Protein AF-A0A0Q4RPZ7-F1 (afdb_monomer)

Mean predicted aligned error: 5.71 Å

Structure (mmCIF, N/CA/C/O backbone):
data_AF-A0A0Q4RPZ7-F1
#
_entry.id   AF-A0A0Q4RPZ7-F1
#
loop_
_atom_site.group_PDB
_atom_site.id
_atom_site.type_symbol
_atom_site.label_atom_id
_atom_site.label_alt_id
_atom_site.label_comp_id
_atom_site.label_asym_id
_atom_site.label_entity_id
_atom_site.label_seq_id
_atom_site.pdbx_PDB_ins_code
_atom_site.Cartn_x
_atom_site.Cartn_y
_atom_site.Cartn_z
_atom_site.occupancy
_atom_site.B_iso_or_equiv
_atom_site.auth_seq_id
_atom_site.auth_comp_id
_atom_site.auth_asym_id
_atom_site.auth_atom_id
_atom_site.pdbx_PDB_model_num
ATOM 1 N N . MET A 1 1 ? -13.281 6.059 5.882 1.00 62.41 1 MET A N 1
ATOM 2 C CA . MET A 1 1 ? -11.818 6.140 5.726 1.00 62.41 1 MET A CA 1
ATOM 3 C C . MET A 1 1 ? -11.520 6.849 4.418 1.00 62.41 1 MET A C 1
ATOM 5 O O . MET A 1 1 ? -12.057 6.443 3.395 1.00 62.41 1 MET A O 1
ATOM 9 N N . ALA A 1 2 ? -10.742 7.922 4.455 1.00 57.88 2 ALA A N 1
ATOM 10 C CA . ALA A 1 2 ? -10.159 8.563 3.281 1.00 57.88 2 ALA A CA 1
ATOM 11 C C . ALA A 1 2 ? -8.634 8.484 3.418 1.00 57.88 2 ALA A C 1
ATOM 13 O O . ALA A 1 2 ? -8.128 8.444 4.533 1.00 57.88 2 ALA A O 1
ATOM 14 N N . MET A 1 3 ? -7.893 8.415 2.316 1.00 65.00 3 MET A N 1
ATOM 15 C CA . MET A 1 3 ? -6.431 8.340 2.366 1.00 65.00 3 MET A CA 1
ATOM 16 C C . MET A 1 3 ? -5.816 9.426 1.510 1.00 65.00 3 MET A C 1
ATOM 18 O O . MET A 1 3 ? -6.291 9.700 0.408 1.00 65.00 3 MET A O 1
ATOM 22 N N . ILE A 1 4 ? -4.763 10.041 2.034 1.00 63.81 4 ILE A N 1
ATOM 23 C CA . ILE A 1 4 ? -4.035 11.112 1.366 1.00 63.81 4 ILE A CA 1
ATOM 24 C C . ILE A 1 4 ? -2.568 10.719 1.337 1.00 63.81 4 ILE A C 1
ATOM 26 O O . ILE A 1 4 ? -1.993 10.350 2.358 1.00 63.81 4 ILE A O 1
ATOM 30 N N . THR A 1 5 ? -1.953 10.813 0.163 1.00 61.41 5 THR A N 1
ATOM 31 C CA . THR A 1 5 ? -0.515 10.602 0.016 1.00 61.41 5 THR A CA 1
ATOM 32 C C . THR A 1 5 ? 0.192 11.928 -0.208 1.00 61.41 5 THR A C 1
ATOM 34 O O . THR A 1 5 ? -0.114 12.637 -1.168 1.00 61.41 5 THR A O 1
ATOM 37 N N . GLY A 1 6 ? 1.157 12.250 0.648 1.00 64.12 6 GLY A N 1
ATOM 38 C CA . GLY A 1 6 ? 2.181 13.256 0.372 1.00 64.12 6 GLY A CA 1
ATOM 39 C C . GLY A 1 6 ? 3.354 12.643 -0.394 1.00 64.12 6 GLY A C 1
ATOM 40 O O . GLY A 1 6 ? 3.402 11.433 -0.603 1.00 64.12 6 GLY A O 1
ATOM 41 N N . SER A 1 7 ? 4.334 13.465 -0.784 1.00 64.69 7 SER A N 1
ATOM 42 C CA . SER A 1 7 ? 5.462 13.069 -1.644 1.00 64.69 7 SER A CA 1
ATOM 43 C C . SER A 1 7 ? 6.146 11.756 -1.229 1.00 64.69 7 SER A C 1
ATOM 45 O O . SER A 1 7 ? 6.567 11.007 -2.105 1.00 64.69 7 SER A O 1
ATOM 47 N N . ASN A 1 8 ? 6.207 11.461 0.077 1.00 71.75 8 ASN A N 1
ATOM 48 C CA . ASN A 1 8 ? 6.748 10.220 0.644 1.00 71.75 8 ASN A CA 1
ATOM 49 C C . ASN A 1 8 ? 5.955 9.719 1.874 1.00 71.75 8 ASN A C 1
ATOM 51 O O . ASN A 1 8 ? 6.492 8.966 2.679 1.00 71.75 8 ASN A O 1
ATOM 55 N N . HIS A 1 9 ? 4.714 10.172 2.083 1.00 71.62 9 HIS A N 1
ATOM 56 C CA . HIS A 1 9 ? 3.948 9.866 3.303 1.00 71.62 9 HIS A CA 1
ATOM 57 C C . HIS A 1 9 ? 2.544 9.380 2.961 1.00 71.62 9 HIS A C 1
ATOM 59 O O . HIS A 1 9 ? 1.941 9.860 2.001 1.00 71.62 9 HIS A O 1
ATOM 65 N N . LEU A 1 10 ? 2.031 8.450 3.763 1.00 75.50 10 LEU A N 1
ATOM 66 C CA . LEU A 1 10 ? 0.640 8.014 3.752 1.00 75.50 10 LEU A CA 1
ATOM 67 C C . LEU A 1 10 ? -0.031 8.542 5.017 1.00 75.50 10 LEU A C 1
ATOM 69 O O . LEU A 1 10 ? 0.431 8.251 6.113 1.00 75.50 10 LEU A O 1
ATOM 73 N N . SER A 1 11 ? -1.125 9.275 4.854 1.00 77.38 11 SER A N 1
ATOM 74 C CA . SER A 1 11 ? -1.979 9.707 5.956 1.00 77.38 11 SER A CA 1
ATOM 75 C C . SER A 1 11 ? -3.359 9.085 5.807 1.00 77.38 11 SER A C 1
ATOM 77 O O . SER A 1 11 ? -3.922 9.031 4.705 1.00 77.38 11 SER A O 1
ATOM 79 N N . VAL A 1 12 ? -3.913 8.637 6.931 1.00 77.88 12 VAL A N 1
ATOM 80 C CA . VAL A 1 12 ? -5.214 7.977 6.993 1.00 77.88 12 VAL A CA 1
ATOM 81 C C . VAL A 1 12 ? -6.179 8.914 7.701 1.00 77.88 12 VAL A C 1
ATOM 83 O O . VAL A 1 12 ? -5.932 9.411 8.794 1.00 77.88 12 VAL A O 1
ATOM 86 N N . LEU A 1 13 ? -7.295 9.193 7.043 1.00 80.19 13 LEU A N 1
ATOM 87 C CA . LEU A 1 13 ? -8.362 10.016 7.578 1.00 80.19 13 LEU A CA 1
ATOM 8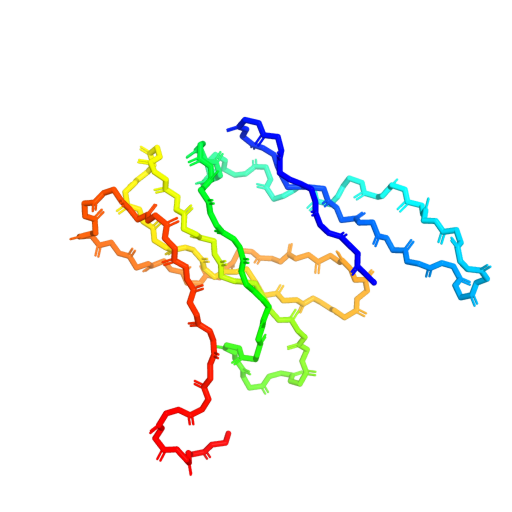8 C C . LEU A 1 13 ? -9.497 9.093 7.999 1.00 80.19 13 LEU A C 1
ATOM 90 O O . LEU A 1 13 ? -10.218 8.525 7.163 1.00 80.19 13 LEU A O 1
ATOM 94 N N . LEU A 1 14 ? -9.655 8.931 9.306 1.00 78.94 14 LEU A N 1
ATOM 95 C CA . LEU A 1 14 ? -10.749 8.158 9.875 1.00 78.94 14 LEU A CA 1
ATOM 96 C C . LEU A 1 14 ? -11.983 9.048 10.002 1.00 78.94 14 LEU A C 1
ATOM 98 O O . LEU A 1 14 ? -11.900 10.207 10.403 1.00 78.94 14 LEU A O 1
ATOM 102 N N . GLY A 1 15 ? -13.126 8.505 9.584 1.00 81.38 15 GLY A N 1
ATOM 103 C CA . GLY A 1 15 ? -14.403 9.198 9.699 1.00 81.38 15 GLY A CA 1
ATOM 104 C C . GLY A 1 15 ? -14.964 9.005 11.100 1.00 81.38 15 GLY A C 1
ATOM 105 O O . GLY A 1 15 ? -14.941 7.887 11.609 1.00 81.38 15 GLY A O 1
ATOM 106 N N . ASP A 1 16 ? -15.503 10.063 11.691 1.00 80.69 16 ASP A N 1
ATOM 107 C CA . ASP A 1 16 ? -16.090 10.033 13.036 1.00 80.69 16 ASP A CA 1
ATOM 108 C C . ASP A 1 16 ? -17.537 9.492 13.066 1.00 80.69 16 ASP A C 1
ATOM 110 O O . ASP A 1 16 ? -18.153 9.380 14.125 1.00 80.69 16 ASP A O 1
ATOM 114 N N . GLY A 1 17 ? -18.097 9.171 11.895 1.00 82.19 17 GLY A N 1
ATOM 115 C CA . GLY A 1 17 ? -19.483 8.727 11.725 1.00 82.19 17 GLY A CA 1
ATOM 116 C C . GLY A 1 17 ? -20.506 9.860 11.568 1.00 82.19 17 GLY A C 1
ATOM 117 O O . GLY A 1 17 ? -21.643 9.581 11.195 1.00 82.19 17 GLY A O 1
ATOM 118 N N . ASN A 1 18 ? -20.110 11.121 11.759 1.00 85.69 18 ASN A N 1
ATOM 119 C CA . ASN A 1 18 ? -20.963 12.307 11.602 1.00 85.69 18 ASN A CA 1
ATOM 120 C C . ASN A 1 18 ? -20.612 13.135 10.355 1.00 85.69 18 ASN A C 1
ATOM 122 O O . ASN A 1 18 ? -21.205 14.186 10.114 1.00 85.69 18 ASN A O 1
ATOM 126 N N . GLY A 1 19 ? -19.677 12.642 9.539 1.00 82.50 19 GLY A N 1
ATOM 127 C CA . GLY A 1 19 ? -19.223 13.298 8.314 1.00 82.50 19 GLY A CA 1
ATOM 128 C C . GLY A 1 19 ? -17.972 14.155 8.499 1.00 82.50 19 GLY A C 1
ATOM 129 O O . GLY A 1 19 ? -17.542 14.786 7.534 1.00 82.50 19 GLY A O 1
ATOM 130 N N . GLU A 1 20 ? -17.368 14.153 9.689 1.00 85.19 20 GLU A N 1
ATOM 131 C CA . GLU A 1 20 ? -16.055 14.745 9.919 1.00 85.19 20 GLU A CA 1
ATOM 132 C C . GLU A 1 20 ? -14.951 13.692 9.761 1.00 85.19 20 GLU A C 1
ATOM 134 O O . GLU A 1 20 ? -15.163 12.485 9.921 1.00 85.19 20 GLU A O 1
ATOM 139 N N . PHE A 1 21 ? -13.749 14.160 9.424 1.00 82.50 21 PHE A N 1
ATOM 140 C CA . PHE A 1 21 ? -12.555 13.331 9.317 1.00 82.50 21 PHE A CA 1
ATOM 141 C C . PHE A 1 21 ? -11.491 13.838 10.284 1.00 82.50 21 PHE A C 1
ATOM 143 O O . PHE A 1 21 ? -11.131 15.015 10.255 1.00 82.50 21 PHE A O 1
ATOM 150 N N . GLN A 1 22 ? -10.961 12.934 11.100 1.00 78.94 22 GLN A N 1
ATOM 151 C CA . GLN A 1 22 ? -9.772 13.179 11.907 1.00 78.94 22 GLN A CA 1
ATOM 152 C C . GLN A 1 22 ? -8.550 12.755 11.092 1.00 78.94 22 GLN A C 1
ATOM 154 O O . GLN A 1 22 ? -8.555 11.692 10.465 1.00 78.94 22 GLN A O 1
ATOM 159 N N . ILE A 1 23 ? -7.518 13.597 11.069 1.00 70.69 23 ILE A N 1
ATOM 160 C CA . ILE A 1 23 ? -6.235 13.229 10.471 1.00 70.69 23 ILE A CA 1
ATOM 161 C C . ILE A 1 23 ? -5.473 12.440 11.523 1.00 70.69 23 ILE A C 1
ATOM 163 O O . ILE A 1 23 ? -5.038 13.012 12.522 1.00 70.69 23 IL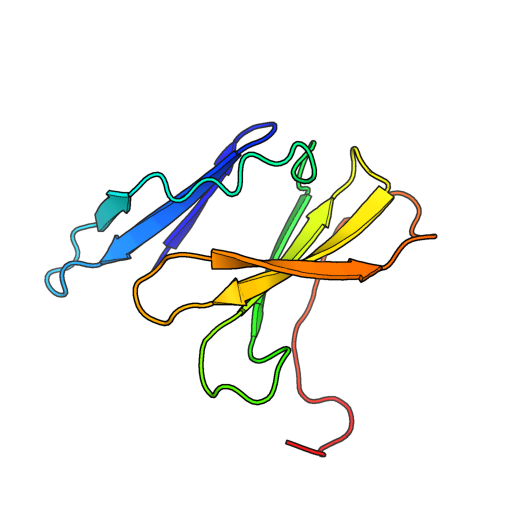E A O 1
ATOM 167 N N . GLU A 1 24 ? -5.291 11.149 11.275 1.00 70.19 24 GLU A N 1
ATOM 168 C CA . GLU A 1 24 ? -4.345 10.342 12.026 1.00 70.19 24 GLU A CA 1
ATOM 169 C C . GLU A 1 24 ? -3.161 10.018 11.112 1.00 70.19 24 GLU A C 1
ATOM 171 O O . GLU A 1 24 ? -3.289 9.407 10.044 1.00 70.19 24 GLU A O 1
ATOM 176 N N . ASP A 1 25 ? -1.988 10.519 11.494 1.00 66.69 25 ASP A N 1
ATOM 177 C CA . ASP A 1 25 ? -0.752 10.228 10.780 1.00 66.69 25 ASP A CA 1
ATOM 178 C C . ASP A 1 25 ? -0.257 8.835 11.176 1.00 66.69 25 ASP A C 1
ATOM 180 O O . ASP A 1 25 ? 0.540 8.669 12.096 1.00 66.69 25 ASP A O 1
ATOM 184 N N . HIS A 1 26 ? -0.777 7.830 10.475 1.00 67.25 26 HIS A N 1
ATOM 185 C CA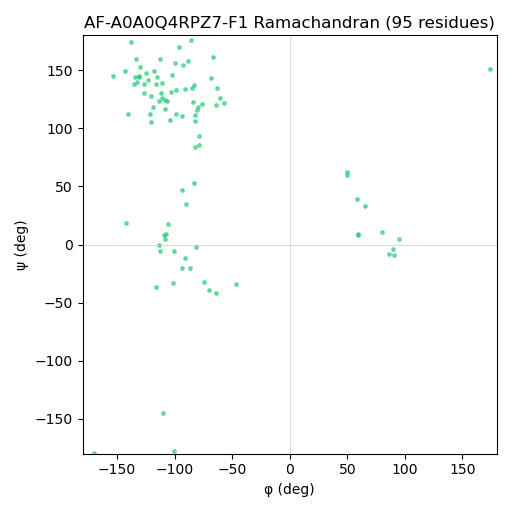 . HIS A 1 26 ? -0.338 6.436 10.561 1.00 67.25 26 HIS A CA 1
ATOM 186 C C . HIS A 1 26 ? 0.707 6.129 9.490 1.00 67.25 26 HIS A C 1
ATOM 188 O O . HIS A 1 26 ? 0.592 5.151 8.745 1.00 67.25 26 HIS A O 1
ATOM 194 N N . SER A 1 27 ? 1.703 7.005 9.357 1.00 62.47 27 SER A N 1
ATOM 195 C CA . SER A 1 27 ? 2.768 6.825 8.380 1.00 62.47 27 SER A CA 1
ATOM 196 C C . SER A 1 27 ? 3.542 5.532 8.645 1.00 62.47 27 SER A C 1
ATOM 198 O O . SER A 1 27 ? 4.081 5.284 9.723 1.00 62.47 27 SER A O 1
ATOM 200 N N . VAL A 1 28 ? 3.632 4.693 7.613 1.00 66.88 28 VAL A N 1
ATOM 201 C CA . VAL A 1 28 ? 4.593 3.588 7.576 1.00 66.88 28 VAL A CA 1
ATOM 202 C C . VAL A 1 28 ? 5.921 4.194 7.114 1.00 66.88 28 VAL A C 1
ATOM 204 O O . VAL A 1 28 ? 6.213 4.258 5.921 1.00 66.88 28 VAL A O 1
ATOM 207 N N . ASP A 1 29 ? 6.670 4.762 8.060 1.00 59.19 29 ASP A N 1
ATOM 208 C CA . ASP A 1 29 ? 7.859 5.592 7.809 1.00 59.19 29 ASP A CA 1
ATOM 209 C C . ASP A 1 29 ? 9.137 4.753 7.595 1.00 59.19 29 ASP A C 1
ATOM 211 O O . ASP A 1 29 ? 10.157 4.911 8.265 1.00 59.19 29 ASP A O 1
ATOM 215 N N . ASP A 1 30 ? 9.083 3.792 6.669 1.00 63.28 30 ASP A N 1
ATOM 216 C CA . ASP A 1 30 ? 10.177 2.844 6.405 1.00 63.28 30 ASP A CA 1
ATOM 217 C C . ASP A 1 30 ? 10.950 3.129 5.101 1.00 63.28 30 ASP A C 1
ATOM 219 O O . ASP A 1 30 ? 11.680 2.274 4.596 1.00 63.28 30 ASP A O 1
ATOM 223 N N . ASN A 1 31 ? 10.822 4.343 4.549 1.00 67.81 31 ASN A N 1
ATOM 224 C CA . ASN A 1 31 ? 11.352 4.748 3.237 1.00 67.81 31 ASN A CA 1
ATOM 225 C C . ASN A 1 31 ? 10.830 3.925 2.043 1.00 67.81 31 ASN A C 1
ATOM 227 O O . ASN A 1 31 ? 11.317 4.108 0.923 1.00 67.81 31 ASN A O 1
ATOM 231 N N . ARG A 1 32 ? 9.840 3.038 2.222 1.00 74.44 32 ARG A N 1
ATOM 232 C CA . ARG A 1 32 ? 9.234 2.324 1.089 1.00 74.44 32 ARG A CA 1
ATOM 233 C C . ARG A 1 32 ? 8.318 3.237 0.298 1.00 74.44 32 ARG A C 1
ATOM 235 O O . ARG A 1 32 ? 8.234 3.077 -0.914 1.00 74.44 32 ARG A O 1
ATOM 242 N N . ILE A 1 33 ? 7.654 4.211 0.923 1.00 78.56 33 ILE A N 1
ATOM 243 C CA . ILE A 1 33 ? 6.753 5.137 0.222 1.00 78.56 33 ILE A CA 1
ATOM 244 C C . ILE A 1 33 ? 7.557 6.276 -0.418 1.00 78.56 33 ILE A C 1
ATOM 246 O O . ILE A 1 33 ? 8.035 7.173 0.266 1.00 78.56 33 ILE A O 1
ATOM 250 N N . SER A 1 34 ? 7.701 6.253 -1.747 1.00 82.25 34 SER A N 1
ATOM 251 C CA . SER A 1 34 ? 8.434 7.272 -2.498 1.00 82.25 34 SER A CA 1
ATOM 252 C C . SER A 1 34 ? 7.736 7.603 -3.811 1.00 82.25 34 SER A C 1
ATOM 254 O O . SER A 1 34 ? 7.679 6.784 -4.725 1.00 82.25 34 SER A O 1
ATOM 256 N N . SER A 1 35 ? 7.206 8.820 -3.939 1.00 84.50 35 SER A N 1
ATOM 257 C CA . SER A 1 35 ? 6.402 9.219 -5.108 1.00 84.50 35 SER A CA 1
ATOM 258 C C . SER A 1 35 ? 5.296 8.193 -5.440 1.00 84.50 35 SER A C 1
ATOM 260 O O . SER A 1 35 ? 5.324 7.578 -6.517 1.00 84.50 35 SER A O 1
ATOM 262 N N . PRO A 1 36 ? 4.356 7.928 -4.509 1.00 86.81 36 PRO A N 1
ATOM 263 C CA . PRO A 1 36 ? 3.223 7.054 -4.789 1.00 86.81 36 PRO A CA 1
ATOM 264 C C . PRO A 1 36 ? 2.345 7.667 -5.891 1.00 86.81 36 PRO A C 1
ATOM 266 O O . PRO A 1 36 ? 2.047 8.857 -5.865 1.00 86.81 36 PRO A O 1
ATOM 269 N N . ASN A 1 37 ? 1.939 6.850 -6.864 1.00 89.19 37 ASN A N 1
ATOM 270 C CA . ASN A 1 37 ? 1.086 7.273 -7.982 1.00 89.19 37 ASN A CA 1
ATOM 271 C C . ASN A 1 37 ? -0.379 6.866 -7.797 1.00 89.19 37 ASN A C 1
ATOM 273 O O . ASN A 1 37 ? -1.276 7.554 -8.274 1.00 89.19 37 ASN A O 1
ATOM 277 N N . SER A 1 38 ? -0.624 5.723 -7.156 1.00 90.25 38 SER A N 1
ATOM 278 C CA . SER A 1 38 ? -1.962 5.152 -7.004 1.00 90.25 38 SER A CA 1
ATOM 279 C C . SER A 1 38 ? -2.022 4.292 -5.752 1.00 90.25 38 SER A C 1
ATOM 281 O O . SER A 1 38 ? -1.054 3.600 -5.431 1.00 90.25 38 SER A O 1
ATOM 283 N N . ILE A 1 39 ? -3.178 4.297 -5.089 1.00 90.31 39 ILE A N 1
ATOM 284 C CA . ILE A 1 39 ? -3.485 3.417 -3.962 1.00 90.31 39 ILE A CA 1
ATOM 285 C C . ILE A 1 39 ? -4.859 2.787 -4.170 1.00 90.31 39 ILE A C 1
ATOM 287 O O . ILE A 1 39 ? -5.784 3.463 -4.619 1.00 90.31 39 ILE A O 1
ATOM 291 N N . VAL A 1 40 ? -4.987 1.505 -3.837 1.00 92.44 40 VAL A N 1
ATOM 292 C CA . VAL A 1 40 ? -6.271 0.795 -3.747 1.00 92.44 40 VAL A CA 1
ATOM 293 C C . VAL A 1 40 ? -6.366 0.049 -2.421 1.00 92.44 40 VAL A C 1
ATOM 295 O O 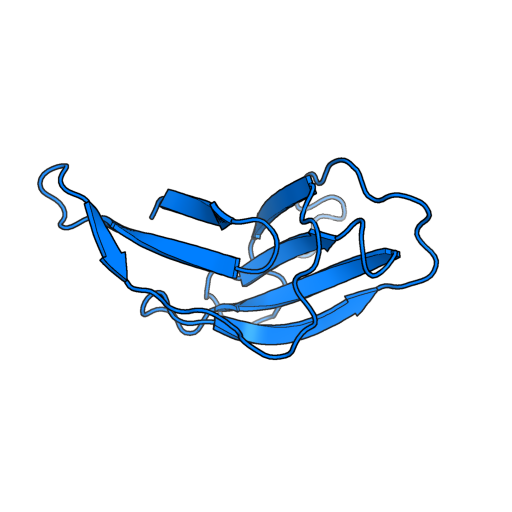. VAL A 1 40 ? -5.346 -0.329 -1.850 1.00 92.44 40 VAL A O 1
ATOM 298 N N . SER A 1 41 ? -7.590 -0.161 -1.945 1.00 92.50 41 SER A N 1
ATOM 299 C CA . SER A 1 41 ? -7.893 -0.985 -0.772 1.00 92.50 41 SER A CA 1
ATOM 300 C C . SER A 1 41 ? -8.436 -2.351 -1.191 1.00 92.50 41 SER A C 1
ATOM 302 O O . SER A 1 41 ? -9.184 -2.429 -2.166 1.00 92.50 41 SER A O 1
ATOM 304 N N . GLY A 1 42 ? -8.127 -3.408 -0.449 1.00 92.12 42 GLY A N 1
ATOM 305 C CA . GLY A 1 42 ? -8.647 -4.755 -0.697 1.00 92.12 42 GLY A CA 1
ATOM 306 C C . GLY A 1 42 ? -8.320 -5.707 0.447 1.00 92.12 42 GLY A C 1
ATOM 307 O O . GLY A 1 42 ? -7.704 -5.291 1.418 1.00 92.12 42 GLY A O 1
ATOM 308 N N . HIS A 1 43 ? -8.730 -6.964 0.326 1.00 93.06 43 HIS A N 1
ATOM 309 C CA . HIS A 1 43 ? -8.220 -8.042 1.170 1.00 93.06 43 HIS A CA 1
ATOM 310 C C . HIS A 1 43 ? -7.062 -8.682 0.411 1.00 93.06 43 HIS A C 1
ATOM 312 O O . HIS A 1 43 ? -7.265 -9.236 -0.669 1.00 93.06 43 HIS A O 1
ATOM 318 N N . PHE A 1 44 ? -5.841 -8.491 0.899 1.00 93.44 44 PHE A N 1
ATOM 319 C CA . PHE A 1 44 ? -4.626 -9.024 0.283 1.00 93.44 44 PHE A CA 1
ATOM 320 C C . PHE A 1 44 ? -3.959 -10.084 1.168 1.00 93.44 44 PHE A C 1
ATOM 322 O O . PHE A 1 44 ? -2.942 -10.654 0.774 1.00 93.44 44 PHE A O 1
ATOM 329 N N . ASN A 1 45 ? -4.547 -10.364 2.332 1.00 93.12 45 ASN A N 1
ATOM 330 C CA . ASN A 1 45 ? -4.257 -11.491 3.200 1.00 93.12 45 ASN A CA 1
ATOM 331 C C . ASN A 1 45 ? -5.568 -12.102 3.760 1.00 93.12 45 ASN A C 1
ATOM 333 O O . ASN A 1 45 ? -6.659 -11.565 3.566 1.00 93.12 45 ASN A O 1
ATOM 337 N N . ASP A 1 46 ? -5.445 -13.216 4.485 1.00 90.56 46 ASP A N 1
ATOM 338 C CA . ASP A 1 46 ? -6.582 -13.978 5.028 1.00 90.56 46 ASP A CA 1
ATOM 339 C C . ASP A 1 46 ? -7.005 -13.512 6.442 1.00 90.56 46 ASP A C 1
ATOM 341 O O . ASP A 1 46 ? -7.338 -14.342 7.294 1.00 90.56 46 ASP A O 1
ATOM 345 N N . ASP A 1 47 ? -6.923 -12.210 6.758 1.00 93.94 47 ASP A N 1
ATOM 346 C CA . ASP A 1 47 ? -7.159 -11.699 8.125 1.00 93.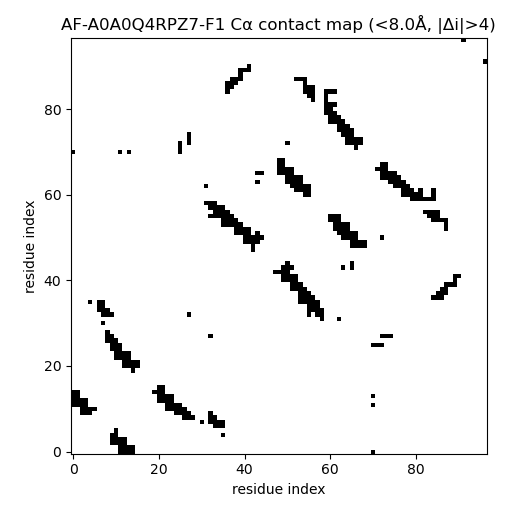94 47 ASP A CA 1
ATOM 347 C C . ASP A 1 47 ? -8.463 -10.899 8.332 1.00 93.94 47 ASP A C 1
ATOM 349 O O . ASP A 1 47 ? -8.688 -10.358 9.421 1.00 93.94 47 ASP A O 1
ATOM 353 N N . ASP A 1 48 ? -9.337 -10.876 7.317 1.00 91.38 48 ASP A N 1
ATOM 354 C CA . ASP A 1 48 ? -10.614 -10.141 7.253 1.00 91.38 48 ASP A CA 1
ATOM 355 C C . ASP A 1 48 ? -10.497 -8.609 7.420 1.00 91.38 48 ASP A C 1
ATOM 357 O O . ASP A 1 48 ? -11.512 -7.905 7.510 1.00 91.38 48 ASP A O 1
ATOM 361 N N . LYS A 1 49 ? -9.285 -8.040 7.431 1.00 94.62 49 LYS A N 1
ATOM 362 C CA . LYS A 1 49 ? -9.074 -6.590 7.510 1.00 94.62 49 LYS A CA 1
ATOM 363 C C . LYS A 1 49 ? -8.778 -6.021 6.132 1.00 94.62 49 LYS A C 1
ATOM 365 O O . LYS A 1 49 ? -8.385 -6.708 5.196 1.00 94.62 49 LYS A O 1
ATOM 370 N N . ILE A 1 50 ? -9.051 -4.726 5.990 1.00 92.12 50 ILE A N 1
ATOM 371 C CA . ILE A 1 50 ? -8.767 -4.007 4.750 1.00 92.12 50 ILE A CA 1
ATOM 372 C C . ILE A 1 50 ? -7.285 -3.651 4.709 1.00 92.12 50 ILE A C 1
ATOM 374 O O . ILE A 1 50 ? -6.811 -2.853 5.517 1.00 92.12 50 ILE A O 1
ATOM 378 N N . ASP A 1 51 ? -6.609 -4.177 3.702 1.00 93.25 51 ASP A N 1
ATOM 379 C CA . ASP A 1 51 ? -5.232 -3.897 3.331 1.00 93.25 51 ASP A CA 1
ATOM 380 C C . ASP A 1 51 ? -5.158 -2.839 2.230 1.00 93.25 51 ASP A C 1
ATOM 382 O O . ASP A 1 51 ? -6.155 -2.485 1.586 1.00 93.25 51 ASP A O 1
ATOM 386 N N . LEU A 1 52 ? -3.945 -2.356 1.964 1.00 91.69 52 LEU A N 1
ATOM 387 C CA . LEU A 1 52 ? -3.671 -1.389 0.906 1.00 91.69 52 LEU A CA 1
ATOM 388 C C . LEU A 1 52 ? -2.627 -1.908 -0.066 1.00 91.69 52 LEU A C 1
ATOM 390 O O . LEU A 1 52 ? -1.611 -2.450 0.350 1.00 91.69 52 LEU A O 1
ATOM 394 N N . ALA A 1 53 ? -2.820 -1.622 -1.351 1.00 92.81 53 ALA A N 1
ATOM 395 C CA . ALA A 1 53 ? -1.788 -1.760 -2.367 1.00 92.81 53 ALA A CA 1
ATOM 396 C C . ALA A 1 53 ? -1.375 -0.379 -2.887 1.00 92.81 53 ALA A C 1
ATOM 398 O O . ALA A 1 53 ? -2.224 0.429 -3.270 1.00 92.81 53 ALA A O 1
ATOM 399 N N . ILE A 1 54 ? -0.068 -0.111 -2.925 1.00 90.81 54 ILE A N 1
ATOM 400 C CA . ILE A 1 54 ? 0.515 1.180 -3.305 1.00 90.81 54 ILE A CA 1
ATOM 401 C C . ILE A 1 54 ? 1.403 1.003 -4.534 1.00 90.81 54 ILE A C 1
ATOM 403 O O . ILE A 1 54 ? 2.429 0.329 -4.470 1.00 90.81 54 ILE A O 1
ATOM 407 N N . ALA A 1 55 ? 1.056 1.671 -5.634 1.00 92.00 55 ALA A N 1
ATOM 408 C CA . ALA A 1 55 ? 1.908 1.806 -6.811 1.00 92.00 55 ALA A CA 1
ATOM 409 C C . ALA A 1 55 ? 2.928 2.915 -6.575 1.00 92.00 55 ALA A C 1
ATOM 411 O O . ALA A 1 55 ? 2.574 4.089 -6.439 1.00 92.00 55 ALA A O 1
ATOM 412 N N . ASN A 1 56 ? 4.201 2.542 -6.541 1.00 89.00 56 ASN A N 1
ATOM 413 C CA . ASN A 1 56 ? 5.256 3.408 -6.058 1.00 89.00 56 ASN A CA 1
ATOM 414 C C . ASN A 1 56 ? 6.303 3.668 -7.143 1.00 89.00 56 ASN A C 1
ATOM 416 O O . ASN A 1 56 ? 7.116 2.803 -7.487 1.00 89.00 56 ASN A O 1
ATOM 420 N N . LYS A 1 57 ? 6.270 4.878 -7.711 1.00 88.25 57 LYS A N 1
ATOM 421 C CA . LYS A 1 57 ? 7.130 5.233 -8.842 1.00 88.25 57 LYS A CA 1
ATOM 422 C C . LYS A 1 57 ? 8.591 5.363 -8.428 1.00 88.25 57 LYS A C 1
ATOM 424 O O . LYS A 1 57 ? 9.462 4.941 -9.188 1.00 88.25 57 LYS A O 1
ATOM 429 N N . GLY A 1 58 ? 8.858 5.928 -7.250 1.00 87.00 58 GLY A N 1
ATOM 430 C CA . GLY A 1 58 ? 10.217 6.176 -6.768 1.00 87.00 58 GLY A CA 1
ATOM 431 C C . GLY A 1 58 ? 11.002 4.884 -6.559 1.00 87.00 58 GLY A C 1
ATOM 432 O O . GLY A 1 58 ? 12.155 4.782 -6.971 1.00 87.00 58 GLY A O 1
ATOM 433 N N . THR A 1 59 ? 10.349 3.864 -6.002 1.00 87.81 59 THR A N 1
ATOM 434 C CA . THR A 1 59 ? 10.966 2.550 -5.744 1.00 87.81 59 THR A CA 1
ATOM 435 C C . THR A 1 59 ? 10.804 1.548 -6.886 1.00 87.81 59 THR A C 1
ATOM 437 O O . THR A 1 59 ? 11.484 0.522 -6.881 1.00 87.81 59 THR A O 1
ATOM 440 N N . LYS A 1 60 ? 9.943 1.833 -7.877 1.00 91.94 60 LYS A N 1
ATOM 441 C CA . LYS A 1 60 ? 9.585 0.912 -8.975 1.00 91.94 60 LYS A CA 1
ATOM 442 C C . LYS A 1 60 ? 8.993 -0.411 -8.468 1.00 91.94 60 LYS A C 1
ATOM 444 O O . LYS A 1 60 ? 9.303 -1.491 -8.980 1.00 91.94 60 LYS A O 1
ATOM 449 N N . LYS A 1 61 ? 8.163 -0.315 -7.429 1.00 92.00 61 LYS A N 1
ATOM 450 C CA . LYS A 1 61 ? 7.521 -1.453 -6.765 1.00 92.00 61 LYS A CA 1
ATOM 451 C C . LYS A 1 61 ? 6.034 -1.198 -6.546 1.00 92.00 61 LYS A C 1
ATOM 453 O O . LYS A 1 61 ? 5.574 -0.054 -6.542 1.00 92.00 61 LYS A O 1
ATOM 458 N N . VAL A 1 62 ? 5.295 -2.281 -6.348 1.00 92.88 62 VAL A N 1
ATOM 459 C CA . VAL A 1 62 ? 3.996 -2.257 -5.674 1.00 92.88 62 VAL A CA 1
ATOM 460 C C . VAL A 1 62 ? 4.195 -2.795 -4.265 1.00 92.88 62 VAL A C 1
ATOM 462 O O . VAL A 1 62 ? 4.828 -3.834 -4.091 1.00 92.88 62 VAL A O 1
ATOM 465 N N . TYR A 1 63 ? 3.682 -2.083 -3.269 1.00 91.44 63 TYR A N 1
ATOM 466 C CA . TYR A 1 63 ? 3.739 -2.493 -1.868 1.00 91.44 63 TYR A CA 1
ATOM 467 C C . TYR A 1 63 ? 2.358 -2.860 -1.363 1.00 91.44 63 TYR A C 1
ATOM 469 O O . TYR A 1 63 ? 1.414 -2.129 -1.651 1.00 91.44 63 TYR A O 1
ATOM 477 N N . ILE A 1 64 ? 2.270 -3.933 -0.582 1.00 92.94 64 ILE A N 1
ATOM 478 C CA . ILE A 1 64 ? 1.095 -4.245 0.224 1.00 92.94 64 ILE A CA 1
ATOM 479 C C . ILE A 1 64 ? 1.355 -3.777 1.654 1.00 92.94 64 ILE A C 1
ATOM 481 O O . ILE A 1 64 ? 2.431 -4.016 2.207 1.00 92.94 64 ILE A O 1
ATOM 485 N N . LEU A 1 65 ? 0.390 -3.078 2.238 1.00 91.25 65 LEU A N 1
ATOM 486 C CA . LEU A 1 65 ? 0.370 -2.733 3.652 1.00 91.25 65 LEU A CA 1
ATOM 487 C C . LEU A 1 65 ? -0.798 -3.462 4.309 1.00 91.25 65 LEU A C 1
ATOM 489 O O . LEU A 1 65 ? -1.936 -3.288 3.871 1.00 91.25 65 LEU A O 1
ATOM 493 N N . TYR A 1 66 ? -0.511 -4.246 5.345 1.00 92.88 66 TYR A N 1
ATOM 494 C CA . TYR A 1 66 ? -1.523 -5.051 6.019 1.00 92.88 66 TYR A CA 1
ATOM 495 C C . TYR A 1 66 ? -2.276 -4.227 7.057 1.00 92.88 66 TYR A C 1
ATOM 497 O O . TYR A 1 66 ? -1.671 -3.649 7.971 1.00 92.88 66 TYR A O 1
ATOM 505 N N . GLY A 1 67 ? -3.594 -4.164 6.916 1.00 92.19 67 GLY A N 1
ATOM 506 C CA . GLY A 1 67 ? -4.466 -3.425 7.815 1.00 92.19 67 GLY A CA 1
ATOM 507 C C . GLY A 1 67 ? -4.523 -4.063 9.194 1.00 92.19 67 GLY A C 1
ATOM 508 O O . GLY A 1 67 ? -4.525 -5.279 9.342 1.00 92.19 67 GLY A O 1
ATOM 509 N N . GLN A 1 68 ? -4.588 -3.245 10.242 1.00 91.94 68 GLN A N 1
ATOM 510 C CA . GLN A 1 68 ? -4.754 -3.755 11.609 1.00 91.94 68 GLN A CA 1
ATOM 511 C C . GLN A 1 68 ? -6.199 -3.653 12.119 1.00 91.94 68 GLN A C 1
ATOM 513 O O . GLN A 1 68 ? -6.528 -4.240 13.149 1.00 91.94 68 GLN A O 1
ATOM 518 N N . GLY A 1 69 ? -7.086 -3.022 11.341 1.00 90.12 69 GLY A N 1
ATOM 519 C CA . GLY A 1 69 ? -8.520 -2.884 11.629 1.00 90.12 69 GLY A CA 1
ATOM 520 C C . GLY A 1 69 ? -8.883 -1.628 12.428 1.00 90.12 69 GLY A C 1
ATOM 521 O O . GLY A 1 69 ? -10.057 -1.293 12.540 1.00 90.12 69 GLY A O 1
ATOM 522 N N . ASP A 1 70 ? -7.887 -0.902 12.927 1.00 86.38 70 ASP A N 1
ATOM 523 C CA . ASP A 1 70 ? -8.022 0.350 13.680 1.00 86.38 70 ASP A CA 1
ATOM 524 C C . ASP A 1 70 ? -7.585 1.587 12.874 1.00 86.38 70 ASP A C 1
ATOM 526 O O . ASP A 1 70 ? -7.498 2.685 13.412 1.00 86.38 70 ASP A O 1
ATOM 530 N N . GLY A 1 71 ? -7.323 1.419 11.574 1.00 83.19 71 GLY A N 1
ATOM 531 C CA . GLY A 1 71 ? -6.786 2.469 10.70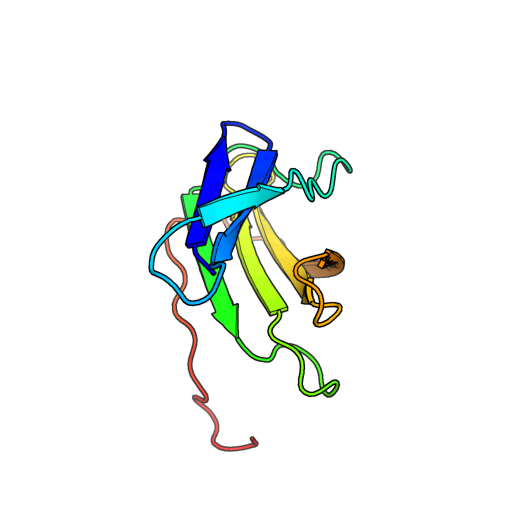6 1.00 83.19 71 GLY A CA 1
ATOM 532 C C . GLY A 1 71 ? -5.259 2.524 10.652 1.00 83.19 71 GLY A C 1
ATOM 533 O O . GLY A 1 71 ? -4.728 3.294 9.853 1.00 83.19 71 GLY A O 1
ATOM 534 N N . THR A 1 72 ? -4.561 1.694 11.435 1.00 86.19 72 THR A N 1
ATOM 535 C CA . THR A 1 72 ? -3.112 1.503 11.322 1.00 86.19 72 THR A CA 1
ATOM 536 C C . THR A 1 72 ? -2.767 0.407 10.312 1.00 86.19 72 THR A C 1
ATOM 538 O O . THR A 1 72 ? -3.576 -0.475 9.996 1.00 86.19 72 THR A O 1
ATOM 541 N N . PHE A 1 73 ? -1.535 0.469 9.802 1.00 87.19 73 PHE A N 1
ATOM 542 C CA . PHE A 1 73 ? -1.017 -0.441 8.787 1.00 87.19 73 PHE A CA 1
ATOM 543 C C . PHE A 1 73 ? 0.381 -0.930 9.151 1.00 87.19 73 PHE A C 1
ATOM 545 O O . PHE A 1 73 ? 1.199 -0.178 9.678 1.00 87.19 73 PHE A O 1
ATOM 552 N N . THR A 1 74 ? 0.671 -2.188 8.831 1.00 89.25 74 THR A N 1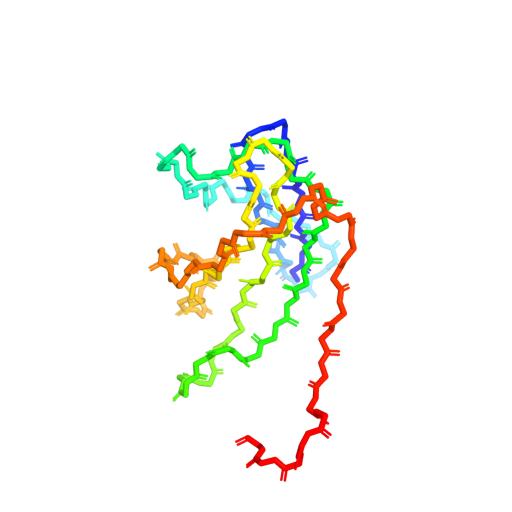
ATOM 553 C CA . THR A 1 74 ? 2.012 -2.762 8.952 1.00 89.25 74 THR A CA 1
ATOM 554 C C . THR A 1 74 ? 2.587 -3.080 7.581 1.00 89.25 74 THR A C 1
ATOM 556 O O . THR A 1 74 ? 1.882 -3.194 6.577 1.00 89.25 74 THR A O 1
ATOM 559 N N . THR A 1 75 ? 3.908 -3.192 7.529 1.00 87.81 75 THR A N 1
ATOM 560 C CA . THR A 1 75 ? 4.631 -3.539 6.315 1.00 87.81 75 THR A CA 1
ATOM 561 C C . THR A 1 75 ? 4.264 -4.953 5.855 1.00 87.81 75 THR A C 1
ATOM 563 O O . THR A 1 75 ? 4.512 -5.918 6.576 1.00 87.81 75 THR A O 1
ATOM 566 N N . GLY A 1 76 ? 3.728 -5.074 4.641 1.00 90.50 76 GLY A N 1
ATOM 567 C CA . GLY A 1 76 ? 3.445 -6.353 4.000 1.00 90.50 76 GLY A CA 1
ATOM 568 C C . GLY A 1 76 ? 4.367 -6.643 2.819 1.00 90.50 76 GLY A C 1
ATOM 569 O O . GLY A 1 76 ? 5.556 -6.284 2.808 1.00 90.50 76 GLY A O 1
ATOM 570 N N . ASP A 1 77 ? 3.800 -7.301 1.813 1.00 93.31 77 ASP A N 1
ATOM 571 C CA . ASP A 1 77 ? 4.522 -7.777 0.638 1.00 93.31 77 ASP A CA 1
ATOM 572 C C . ASP A 1 77 ? 5.059 -6.648 -0.254 1.00 93.31 77 ASP A C 1
ATOM 574 O O . ASP A 1 77 ? 4.637 -5.486 -0.211 1.00 93.31 77 ASP A O 1
ATOM 578 N N . GLU A 1 78 ? 6.023 -7.001 -1.103 1.00 92.50 78 GLU A N 1
ATOM 579 C CA . GLU A 1 78 ? 6.509 -6.137 -2.170 1.00 92.50 78 GLU A CA 1
ATOM 580 C C . GLU A 1 78 ? 6.667 -6.890 -3.488 1.00 92.50 78 GLU A C 1
ATOM 582 O O . GLU A 1 78 ? 7.197 -7.997 -3.550 1.00 92.50 78 GLU A O 1
ATOM 587 N N . TYR A 1 79 ? 6.261 -6.229 -4.567 1.00 92.88 79 TYR A N 1
ATOM 588 C CA . TYR A 1 79 ? 6.326 -6.752 -5.921 1.00 92.88 79 TYR A CA 1
ATOM 589 C C . TYR A 1 79 ? 7.167 -5.809 -6.779 1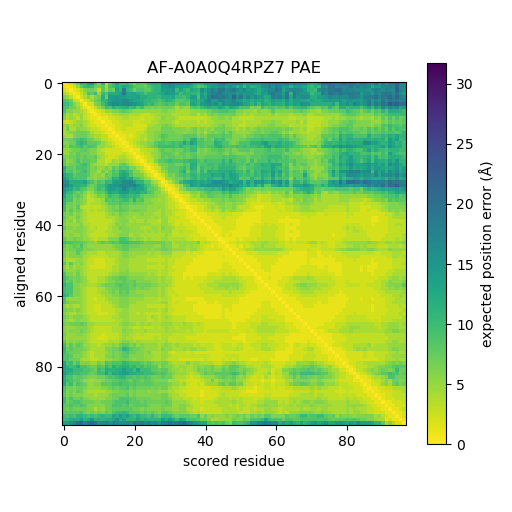.00 92.88 79 TYR A C 1
ATOM 591 O O . TYR A 1 79 ? 6.807 -4.652 -7.011 1.00 92.88 79 TYR A O 1
ATOM 599 N N . GLY A 1 80 ? 8.334 -6.294 -7.208 1.00 92.31 80 GLY A N 1
ATOM 600 C CA . GLY A 1 80 ? 9.304 -5.543 -8.006 1.00 92.31 80 GLY A CA 1
ATOM 601 C C . GLY A 1 80 ? 9.269 -5.863 -9.500 1.00 92.31 80 GLY A C 1
ATOM 602 O O . GLY A 1 80 ? 8.461 -6.653 -9.976 1.00 92.31 80 GLY A O 1
ATOM 603 N N . GLY A 1 81 ? 10.183 -5.234 -10.246 1.00 85.81 81 GLY A N 1
ATOM 604 C CA . GLY A 1 81 ? 10.301 -5.420 -11.699 1.00 85.81 81 GLY A CA 1
ATOM 605 C C . GLY A 1 81 ? 9.291 -4.613 -12.519 1.00 85.81 81 GLY A C 1
ATOM 606 O O . GLY A 1 81 ? 9.183 -4.814 -13.727 1.00 85.81 81 GLY A O 1
ATOM 607 N N . ILE A 1 82 ? 8.574 -3.684 -11.881 1.00 87.38 82 ILE A N 1
ATOM 608 C CA . ILE A 1 82 ? 7.544 -2.864 -12.516 1.00 87.38 82 ILE A CA 1
ATOM 609 C C . ILE A 1 82 ? 8.149 -1.506 -12.862 1.00 87.38 82 ILE A C 1
ATOM 611 O O . ILE A 1 82 ? 8.482 -0.710 -11.986 1.00 87.38 82 ILE A O 1
ATOM 615 N N . ASN A 1 83 ? 8.291 -1.219 -14.154 1.00 85.56 83 ASN A N 1
ATOM 616 C CA . ASN A 1 83 ? 8.700 0.112 -14.584 1.00 85.56 83 ASN A CA 1
ATOM 617 C C . ASN A 1 83 ? 7.520 1.077 -14.466 1.00 85.56 83 ASN A C 1
ATOM 619 O O . ASN A 1 83 ? 6.491 0.871 -15.098 1.00 85.56 83 ASN A O 1
ATOM 623 N N . GLU A 1 84 ? 7.709 2.132 -13.672 1.00 87.50 84 GLU A N 1
ATOM 624 C CA . GLU A 1 84 ? 6.760 3.241 -13.507 1.00 87.50 84 GLU A CA 1
ATOM 625 C C . GLU A 1 84 ? 5.312 2.798 -13.216 1.00 87.50 84 GLU A C 1
ATOM 627 O O . GLU A 1 84 ? 4.405 3.107 -13.992 1.00 87.50 84 GLU A O 1
ATOM 632 N N . PRO A 1 85 ? 5.058 2.101 -12.092 1.00 89.69 85 PRO A N 1
ATOM 633 C CA . PRO A 1 85 ? 3.697 1.736 -11.711 1.00 89.69 85 PRO A CA 1
ATOM 634 C C . PRO A 1 85 ? 2.826 3.000 -11.598 1.00 89.69 85 PRO A C 1
ATOM 636 O O . PRO A 1 85 ? 3.159 3.934 -10.863 1.00 89.69 85 PRO A O 1
ATOM 639 N N . SER A 1 86 ? 1.740 3.059 -12.372 1.00 89.56 86 SER A N 1
ATOM 640 C CA . SER A 1 86 ? 0.948 4.282 -12.583 1.00 89.56 86 SER A CA 1
ATOM 641 C C . SER A 1 86 ? -0.481 4.191 -12.057 1.00 89.56 86 SER A C 1
ATOM 643 O O . SER A 1 86 ? -0.987 5.170 -11.519 1.00 89.56 86 SER A O 1
ATOM 645 N N . ALA A 1 87 ? -1.116 3.028 -12.175 1.00 90.88 87 ALA A N 1
ATOM 646 C CA . ALA A 1 87 ? -2.479 2.788 -11.726 1.00 90.88 87 ALA A CA 1
ATOM 647 C C . ALA A 1 87 ? -2.608 1.374 -11.160 1.00 90.88 87 ALA A C 1
ATOM 649 O O . ALA A 1 87 ? -1.921 0.454 -11.608 1.00 90.88 87 ALA A O 1
ATOM 650 N N . LEU A 1 88 ? -3.510 1.214 -10.195 1.00 91.94 88 LEU A N 1
ATOM 651 C CA . LEU A 1 88 ? -3.903 -0.077 -9.644 1.00 91.94 88 LEU A CA 1
ATOM 652 C C . LEU A 1 88 ? -5.416 -0.244 -9.761 1.00 91.94 88 LEU A C 1
ATOM 654 O O . LEU A 1 88 ? -6.169 0.721 -9.651 1.00 91.94 88 LEU A O 1
ATOM 658 N N . ALA A 1 89 ? -5.841 -1.487 -9.956 1.00 93.31 89 ALA A N 1
ATOM 659 C CA . ALA A 1 89 ? -7.225 -1.912 -9.837 1.00 93.31 89 ALA A CA 1
ATOM 660 C C . ALA A 1 89 ? -7.262 -3.158 -8.950 1.00 93.31 89 ALA A C 1
ATOM 662 O O . ALA A 1 89 ? -6.351 -3.982 -8.996 1.00 93.31 89 ALA A O 1
ATOM 663 N N . THR A 1 90 ? -8.309 -3.267 -8.144 1.00 91.44 90 THR A N 1
ATOM 664 C CA . THR A 1 90 ? -8.552 -4.382 -7.226 1.00 91.44 90 THR A CA 1
ATOM 665 C C . THR A 1 90 ? -9.815 -5.121 -7.660 1.00 91.44 90 THR A C 1
ATOM 667 O O . THR A 1 90 ? -10.750 -4.503 -8.178 1.00 91.44 90 THR A O 1
ATOM 670 N N . GLY A 1 91 ? -9.816 -6.439 -7.494 1.00 89.12 91 GLY A N 1
ATOM 671 C CA . GLY A 1 91 ? -10.933 -7.307 -7.829 1.00 89.12 91 GLY A CA 1
ATOM 672 C C . GLY A 1 91 ? -10.570 -8.776 -7.654 1.00 89.12 91 GLY A C 1
ATOM 673 O O . GLY A 1 91 ? -9.417 -9.163 -7.827 1.00 89.12 91 GLY A O 1
ATOM 674 N N . ASP A 1 92 ? -11.575 -9.582 -7.342 1.00 87.00 92 ASP A N 1
ATOM 675 C CA . ASP A 1 92 ? -11.481 -11.037 -7.361 1.00 87.00 92 ASP A CA 1
ATOM 676 C C . ASP A 1 92 ? -11.605 -11.529 -8.817 1.00 87.00 92 ASP A C 1
ATOM 678 O O . ASP A 1 92 ? -12.698 -11.656 -9.381 1.00 87.00 92 ASP A O 1
ATOM 682 N N . PHE A 1 93 ? -10.459 -11.707 -9.479 1.00 89.88 93 PHE A N 1
ATOM 683 C CA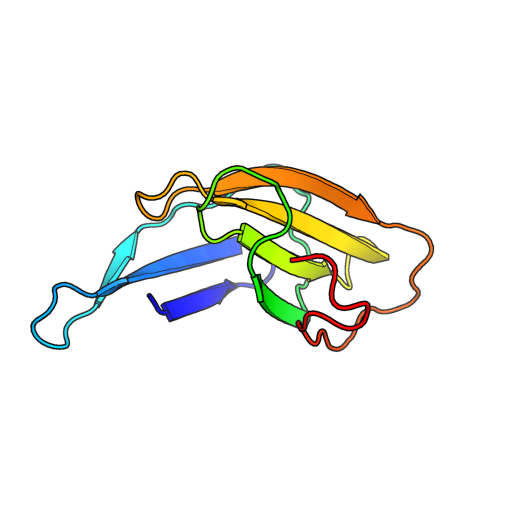 . PHE A 1 93 ? -10.401 -12.056 -10.903 1.00 89.88 93 PHE A CA 1
ATOM 684 C C . PHE A 1 93 ? -10.477 -13.566 -11.161 1.00 89.88 93 PHE A C 1
ATOM 686 O O . PHE A 1 93 ? -10.805 -13.980 -12.278 1.00 89.88 93 PHE A O 1
ATOM 693 N N . ASN A 1 94 ? -10.178 -14.386 -10.157 1.00 90.31 94 ASN A N 1
ATOM 694 C CA . ASN A 1 94 ? -10.087 -15.846 -10.231 1.00 90.31 94 ASN A CA 1
ATOM 695 C C . ASN A 1 94 ? -11.183 -16.575 -9.438 1.00 90.31 94 ASN A C 1
ATOM 697 O O . ASN A 1 94 ? -11.339 -17.780 -9.639 1.00 90.31 94 ASN A O 1
ATOM 701 N N . ARG A 1 95 ? -12.014 -15.854 -8.680 1.00 90.06 95 ARG A N 1
ATOM 702 C CA . ARG A 1 95 ? -13.172 -16.359 -7.930 1.00 90.06 95 ARG A CA 1
ATOM 703 C C . ARG A 1 95 ? -12.807 -17.314 -6.803 1.00 90.06 95 ARG A C 1
ATOM 705 O O . ARG A 1 95 ? -13.549 -18.275 -6.579 1.00 90.06 95 ARG A O 1
ATOM 712 N N . ASP A 1 96 ? -11.661 -17.113 -6.164 1.00 83.38 96 ASP A N 1
ATOM 713 C CA . ASP A 1 96 ? -11.230 -17.960 -5.050 1.00 83.38 96 ASP A CA 1
ATOM 714 C C . ASP A 1 96 ? -11.625 -17.426 -3.676 1.00 83.38 96 ASP A C 1
ATOM 716 O O . ASP A 1 96 ? -11.813 -18.258 -2.791 1.00 83.38 96 ASP A O 1
ATOM 720 N N . GLY A 1 97 ? -11.925 -16.130 -3.564 1.00 71.56 97 GLY A N 1
ATOM 721 C CA . GLY A 1 97 ? -12.500 -15.537 -2.357 1.00 71.56 97 GLY A CA 1
ATOM 722 C C . GLY A 1 97 ? -11.474 -15.324 -1.263 1.00 71.56 97 GLY A C 1
ATOM 723 O O . GLY A 1 97 ? -11.020 -16.333 -0.684 1.00 71.56 97 GLY A O 1
#

Radius of gyration: 13.5 Å; Cα contacts (8 Å, |Δi|>4): 219; chains: 1; bounding box: 32×33×28 Å

pLDDT: mean 83.81, std 10.12, range [57.88, 94.62]

Nearest PDB structures (foldseek):
  3sc7-assembly1_X  TM=5.382E-01  e=1.672E+00  Aspergillus ficuum
  7xv2-assembly1_A  TM=7.167E-01  e=5.013E+00  Mus musculus
  7y4s-assembly1_B  TM=7.258E-01  e=8.432E+00  Homo sapiens
  3kb5-assembly1_A  TM=4.775E-01  e=7.090E+00  Homo sapiens
  8y8e-assembly1_C  TM=4.074E-01  e=7.959E+00  Human coronavirus HKU1 (isolate N5)

Solvent-accessible surface area (backbone atoms only — not comparable to full-atom values): 5836 Å² total; per-residue (Å²): 110,52,78,49,74,52,71,57,44,49,35,37,27,47,56,75,84,82,83,49,68,48,85,43,81,52,51,70,86,74,79,68,50,26,45,64,58,27,74,44,70,42,71,85,64,98,75,90,33,63,17,37,42,37,23,14,39,68,69,23,28,37,37,35,31,41,35,71,74,81,76,41,59,43,91,52,57,77,49,69,91,39,83,63,36,58,76,75,86,79,77,83,85,80,76,78,126

Sequence (97 aa):
MAMITGSNHLSVLLGDGNGEFQIEDHSVDDNRISSPNSIVSGHFNDDDKIDLAIANKGTKKVYILYGQGDGTFTTGDEYGGINEPSALATGDFNRDG

Secondary structure (DSSP, 8-state):
-EEEEETTEEEEEEE-SSS-EEEE-----SS--SSEEEEEEE--SSSSSPEEEEEETTTTEEEEEEE-SSS-EEEEEEE---SS--------SSS--

Foldseek 3Di:
DDWDDDQQWIWFWDDPVPRDTDIDRLTPPPSPRHRWQEKDWDCPDPPPAIWMWTQHQVQQKIFIWDDPNPRHTHGDDIGHPHHRRHYDDDDDPPPPD